Protein AF-A0A5J4PH07-F1 (afdb_monomer_lite)

pLDDT: mean 88.36, std 14.74, range [32.31, 97.88]

Structure (mmCIF, N/CA/C/O backbone):
data_AF-A0A5J4PH07-F1
#
_entry.id   AF-A0A5J4PH07-F1
#
loop_
_atom_site.group_PDB
_atom_site.id
_atom_site.type_symbol
_atom_site.label_atom_id
_atom_site.label_alt_id
_atom_site.label_comp_id
_atom_site.label_asym_id
_atom_site.label_entity_id
_atom_site.label_seq_id
_atom_site.pdbx_PDB_ins_code
_atom_site.Cartn_x
_atom_site.Cartn_y
_atom_site.Cartn_z
_atom_site.occupancy
_atom_site.B_iso_or_equiv
_atom_site.auth_seq_id
_atom_site.auth_comp_id
_atom_site.auth_asym_id
_atom_site.auth_atom_id
_atom_site.pdbx_PDB_model_num
ATOM 1 N N . MET A 1 1 ? 28.872 4.819 13.540 1.00 32.31 1 MET A N 1
ATOM 2 C CA . MET A 1 1 ? 29.079 4.292 12.175 1.00 32.31 1 MET A CA 1
ATOM 3 C C . MET A 1 1 ? 27.707 4.186 11.539 1.00 32.31 1 MET A C 1
ATOM 5 O O . MET A 1 1 ? 26.901 3.432 12.054 1.00 32.31 1 MET A O 1
ATOM 9 N N . LYS A 1 2 ? 27.391 5.019 10.538 1.00 33.03 2 LYS A N 1
ATOM 10 C CA . LYS A 1 2 ? 26.123 4.900 9.806 1.00 33.03 2 LYS A CA 1
ATOM 11 C C . LYS A 1 2 ? 26.240 3.667 8.920 1.00 33.03 2 LYS A C 1
ATOM 13 O O . LYS A 1 2 ? 27.103 3.648 8.042 1.00 33.03 2 LYS A O 1
ATOM 18 N N . GLU A 1 3 ? 25.444 2.644 9.201 1.00 32.31 3 GLU A N 1
ATOM 19 C CA . GLU A 1 3 ? 25.255 1.530 8.282 1.00 32.31 3 GLU A CA 1
ATOM 20 C C . GLU A 1 3 ? 24.843 2.128 6.936 1.00 32.31 3 GLU A C 1
ATOM 22 O O . GLU A 1 3 ? 23.857 2.858 6.832 1.00 32.31 3 GLU A O 1
ATOM 27 N N . LYS A 1 4 ? 25.665 1.904 5.908 1.00 34.88 4 LYS A N 1
ATOM 28 C CA . LYS A 1 4 ? 25.212 2.055 4.532 1.00 34.88 4 LYS A CA 1
ATOM 29 C C . LYS A 1 4 ? 24.172 0.958 4.348 1.00 34.88 4 LYS A C 1
ATOM 31 O O . LYS A 1 4 ? 24.545 -0.163 4.016 1.00 34.88 4 LYS A O 1
ATOM 36 N N . GLU A 1 5 ? 22.909 1.275 4.635 1.00 38.78 5 GLU A N 1
ATOM 37 C CA . GLU A 1 5 ? 21.765 0.511 4.147 1.00 38.78 5 GLU A CA 1
ATOM 38 C C . GLU A 1 5 ? 22.028 0.287 2.662 1.00 38.78 5 GLU A C 1
ATOM 40 O O . GLU A 1 5 ? 22.140 1.224 1.866 1.00 38.78 5 GLU A O 1
ATOM 45 N N . GLN A 1 6 ? 22.288 -0.967 2.330 1.00 35.84 6 GLN A N 1
ATOM 46 C CA . GLN A 1 6 ? 22.550 -1.408 0.984 1.00 35.84 6 GLN A CA 1
ATOM 47 C C . GLN A 1 6 ? 21.210 -1.284 0.257 1.00 35.84 6 GLN A C 1
ATOM 49 O O . GLN A 1 6 ? 20.404 -2.210 0.274 1.00 35.84 6 GLN A O 1
ATOM 54 N N . ASP A 1 7 ? 20.960 -0.093 -0.301 1.00 44.41 7 ASP A N 1
ATOM 55 C CA . ASP A 1 7 ? 19.845 0.262 -1.186 1.00 44.41 7 ASP A CA 1
ATOM 56 C C . ASP A 1 7 ? 19.956 -0.570 -2.468 1.00 44.41 7 ASP A C 1
ATOM 58 O O . ASP A 1 7 ? 20.240 -0.083 -3.563 1.00 44.41 7 ASP A O 1
ATOM 62 N N . SER A 1 8 ? 19.787 -1.883 -2.331 1.00 44.78 8 SER A N 1
ATOM 63 C CA . SER A 1 8 ? 19.437 -2.776 -3.425 1.00 44.78 8 SER A CA 1
ATOM 64 C C . SER A 1 8 ? 17.989 -2.459 -3.793 1.00 44.78 8 SER A C 1
ATOM 66 O O . SER A 1 8 ? 17.069 -3.221 -3.518 1.00 44.78 8 SER A O 1
ATOM 68 N N . GLY A 1 9 ? 17.794 -1.243 -4.321 1.00 58.78 9 GLY A N 1
ATOM 69 C CA . GLY A 1 9 ? 16.497 -0.652 -4.598 1.00 58.78 9 GLY A CA 1
ATOM 70 C C . GLY A 1 9 ? 15.619 -1.662 -5.315 1.00 58.78 9 GLY A C 1
ATOM 71 O O . GLY A 1 9 ? 16.003 -2.226 -6.342 1.00 58.78 9 GLY A O 1
ATOM 72 N N . ARG A 1 10 ? 14.462 -1.937 -4.725 1.00 85.44 10 ARG A N 1
ATOM 73 C CA . ARG A 1 10 ? 13.540 -2.949 -5.220 1.00 85.44 10 ARG A CA 1
ATOM 74 C C . ARG A 1 10 ? 12.904 -2.414 -6.504 1.00 85.44 10 ARG A C 1
ATOM 76 O O . ARG A 1 10 ? 12.361 -1.310 -6.524 1.00 85.44 10 ARG A O 1
ATOM 83 N N . TYR A 1 11 ? 13.017 -3.156 -7.599 1.00 93.50 11 TYR A N 1
ATOM 84 C CA . TYR A 1 11 ? 12.359 -2.813 -8.860 1.00 93.50 11 TYR A CA 1
ATOM 85 C C . TYR A 1 11 ? 11.126 -3.687 -9.038 1.00 93.50 11 TYR A C 1
ATOM 87 O O . TYR A 1 11 ? 11.141 -4.864 -8.683 1.00 93.50 11 TYR A O 1
ATOM 95 N N . VAL A 1 12 ? 10.083 -3.125 -9.639 1.00 94.62 12 VAL A N 1
ATOM 96 C CA . VAL A 1 12 ? 8.867 -3.854 -10.018 1.00 94.62 12 VAL A CA 1
ATOM 97 C C . VAL A 1 12 ? 8.445 -3.433 -11.417 1.00 94.62 12 VAL A C 1
ATOM 99 O O . VAL A 1 12 ? 8.562 -2.263 -11.785 1.00 94.62 12 VAL A O 1
ATOM 102 N N . ARG A 1 13 ? 7.962 -4.372 -12.227 1.00 95.56 13 ARG A N 1
ATOM 103 C CA . ARG A 1 13 ? 7.399 -4.075 -13.546 1.00 95.56 13 ARG A CA 1
ATOM 104 C C . ARG A 1 13 ? 5.891 -4.223 -13.485 1.00 95.56 13 ARG A C 1
ATOM 106 O O . ARG A 1 13 ? 5.394 -5.294 -13.160 1.00 95.56 13 ARG A O 1
ATOM 113 N N . ILE A 1 14 ? 5.178 -3.163 -13.832 1.00 96.06 14 ILE A N 1
ATOM 114 C CA . ILE A 1 14 ? 3.719 -3.115 -13.768 1.00 96.06 14 ILE A CA 1
ATOM 115 C C . ILE A 1 14 ? 3.217 -2.736 -15.158 1.00 96.06 14 ILE A C 1
ATOM 117 O O . ILE A 1 14 ? 3.553 -1.673 -15.688 1.00 96.06 14 ILE A O 1
ATOM 121 N N . GLY A 1 15 ? 2.494 -3.658 -15.789 1.00 95.25 15 GLY A N 1
ATOM 122 C CA . GLY A 1 15 ? 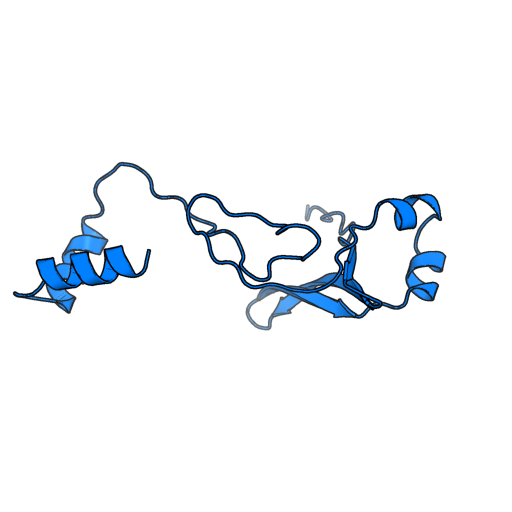2.187 -3.616 -17.211 1.00 95.25 15 GLY A CA 1
ATOM 123 C C . GLY A 1 15 ? 3.467 -3.509 -18.047 1.00 95.25 15 GLY A C 1
ATOM 124 O O . GLY A 1 15 ? 4.334 -4.391 -18.047 1.00 95.25 15 GLY A O 1
ATOM 125 N N . THR A 1 16 ? 3.603 -2.396 -18.763 1.00 94.19 16 THR A N 1
ATOM 126 C CA . THR A 1 16 ? 4.762 -2.099 -19.618 1.00 94.19 16 THR A CA 1
ATOM 127 C C . THR A 1 16 ? 5.830 -1.248 -18.936 1.00 94.19 16 THR A C 1
ATOM 129 O O . THR A 1 16 ? 6.900 -1.056 -19.511 1.00 94.19 16 THR A O 1
ATOM 132 N N . THR A 1 17 ? 5.570 -0.737 -17.733 1.00 96.12 17 THR A N 1
ATOM 133 C CA . THR A 1 17 ? 6.422 0.264 -17.084 1.00 96.12 17 THR A CA 1
ATOM 134 C C . THR A 1 17 ? 7.244 -0.371 -15.972 1.00 96.12 17 THR A C 1
ATOM 136 O O . THR A 1 17 ? 6.722 -1.073 -15.106 1.00 96.12 17 THR A O 1
ATOM 139 N N . LEU A 1 18 ? 8.552 -0.126 -15.995 1.00 95.94 18 LEU A N 1
ATOM 140 C CA . LEU A 1 18 ? 9.447 -0.459 -14.894 1.00 95.94 18 LEU A CA 1
ATOM 141 C C . LEU A 1 18 ? 9.390 0.665 -13.856 1.00 95.94 18 LEU A C 1
ATOM 143 O O . LEU A 1 18 ? 9.475 1.836 -14.214 1.00 95.94 18 LEU A O 1
ATOM 147 N N . TYR A 1 19 ? 9.295 0.311 -12.583 1.00 95.75 19 TYR A N 1
ATOM 148 C CA . TYR A 1 19 ? 9.362 1.238 -11.463 1.00 95.75 19 TYR A CA 1
ATOM 149 C C . TYR A 1 19 ? 10.538 0.875 -10.564 1.00 95.75 19 TYR A C 1
ATOM 151 O O . TYR A 1 19 ? 10.775 -0.301 -10.284 1.00 95.75 19 TYR A O 1
ATOM 159 N N . LYS A 1 20 ? 11.245 1.897 -10.083 1.00 94.38 20 LYS A N 1
ATOM 160 C CA . LYS A 1 20 ? 12.172 1.790 -8.960 1.00 94.38 20 LYS A CA 1
ATOM 161 C C . LYS A 1 20 ? 11.460 2.261 -7.699 1.00 94.38 20 LYS A C 1
ATOM 163 O O . LYS A 1 20 ? 10.893 3.356 -7.685 1.00 94.38 20 LYS A O 1
ATOM 168 N N . ILE A 1 21 ? 11.498 1.445 -6.657 1.00 92.69 21 ILE A N 1
ATOM 169 C CA . ILE A 1 21 ? 11.084 1.834 -5.315 1.00 92.69 21 ILE A CA 1
ATOM 170 C C . ILE A 1 21 ? 12.242 2.620 -4.693 1.00 92.69 21 ILE A C 1
ATOM 172 O O . ILE A 1 21 ? 13.357 2.108 -4.601 1.00 92.69 21 ILE A O 1
ATOM 176 N N . VAL A 1 22 ? 12.006 3.884 -4.339 1.00 92.56 22 VAL A N 1
ATOM 177 C CA . VAL A 1 22 ? 13.034 4.781 -3.792 1.00 92.56 22 VAL A CA 1
ATOM 178 C C . VAL A 1 22 ? 12.587 5.390 -2.469 1.00 92.56 22 VAL A C 1
ATOM 180 O O . VAL A 1 22 ? 11.446 5.832 -2.335 1.00 92.56 22 VAL A O 1
ATOM 183 N N . ARG A 1 23 ? 13.515 5.492 -1.513 1.00 92.19 23 ARG A N 1
ATOM 184 C CA . ARG A 1 23 ? 13.351 6.317 -0.310 1.00 92.19 23 ARG A CA 1
ATOM 185 C C . ARG A 1 23 ? 13.646 7.777 -0.649 1.00 92.19 23 ARG A C 1
ATOM 187 O O . ARG A 1 23 ? 14.800 8.193 -0.727 1.00 92.19 23 ARG A O 1
ATOM 194 N N . LYS A 1 24 ? 12.598 8.567 -0.875 1.00 91.69 24 LYS A N 1
ATOM 195 C CA . LYS A 1 24 ? 12.704 10.006 -1.127 1.00 91.69 24 LYS A CA 1
ATOM 196 C C . LYS A 1 24 ? 12.816 10.754 0.210 1.00 91.69 24 LYS A C 1
ATOM 198 O O . LYS A 1 24 ? 11.884 10.665 1.010 1.00 91.69 24 LYS A O 1
ATOM 203 N N . PRO A 1 25 ? 13.896 11.516 0.454 1.00 93.69 25 PRO A N 1
ATOM 204 C CA . PRO A 1 25 ? 14.021 12.316 1.667 1.00 93.69 25 PRO A CA 1
ATOM 205 C C . PRO A 1 25 ? 13.005 13.468 1.681 1.00 93.69 25 PRO A C 1
ATOM 207 O O . PRO A 1 25 ? 12.700 14.063 0.640 1.00 93.69 25 PRO A O 1
ATOM 210 N N . LEU A 1 26 ? 12.497 13.787 2.869 1.00 92.94 26 LEU A N 1
ATOM 211 C CA . LEU A 1 26 ? 11.602 14.907 3.146 1.00 92.94 26 LEU A CA 1
ATOM 212 C C . LEU A 1 26 ? 12.334 16.032 3.885 1.00 92.94 26 LEU A C 1
ATOM 214 O O . LEU A 1 26 ? 13.378 15.823 4.500 1.00 92.94 26 LEU A O 1
ATOM 218 N N . LEU A 1 27 ? 11.748 17.236 3.869 1.00 92.38 27 LEU A N 1
ATOM 219 C CA . LEU A 1 27 ? 12.280 18.380 4.620 1.00 92.38 27 LEU A CA 1
ATOM 220 C C . LEU A 1 27 ? 12.288 18.143 6.140 1.00 92.38 27 LEU A C 1
ATOM 222 O O . LEU A 1 27 ? 13.096 18.760 6.826 1.00 92.38 27 LEU A O 1
ATOM 226 N N . SER A 1 28 ? 11.428 17.256 6.661 1.00 91.81 28 SER A N 1
ATOM 227 C CA . SER A 1 28 ? 11.399 16.893 8.088 1.00 91.81 28 SER A CA 1
ATOM 228 C C . SER A 1 28 ? 12.654 16.147 8.554 1.00 91.81 28 SER A C 1
ATOM 230 O O . SER A 1 28 ? 12.872 16.026 9.754 1.00 91.81 28 SER A O 1
ATOM 232 N N . GLY A 1 29 ? 13.487 15.663 7.625 1.00 91.38 29 GLY A N 1
ATOM 233 C CA . GLY A 1 29 ? 14.608 14.766 7.909 1.00 91.38 29 GLY A CA 1
ATOM 234 C C . GLY A 1 29 ? 14.257 13.283 7.759 1.00 91.38 29 GLY A C 1
ATOM 235 O O . GLY A 1 29 ? 15.166 12.455 7.727 1.00 91.38 29 GLY A O 1
ATOM 236 N N . ASP A 1 30 ? 12.973 12.955 7.598 1.00 91.44 30 ASP A N 1
ATOM 237 C CA . ASP A 1 30 ? 12.504 11.591 7.340 1.00 91.44 30 ASP A CA 1
ATOM 238 C C . ASP A 1 30 ? 12.578 11.233 5.847 1.00 91.44 30 ASP A C 1
ATOM 240 O O . ASP A 1 30 ? 13.017 12.020 5.003 1.00 91.44 30 ASP A O 1
ATOM 244 N N . SER A 1 31 ? 12.120 10.031 5.492 1.00 91.06 31 SER A N 1
ATOM 245 C CA . SER A 1 31 ? 11.985 9.597 4.099 1.00 91.06 31 SER A CA 1
ATOM 246 C C . SER A 1 31 ? 10.657 8.890 3.862 1.00 91.06 31 SER A C 1
ATOM 248 O O . SER A 1 31 ? 10.113 8.262 4.767 1.00 91.06 31 SER A O 1
ATOM 250 N N . ILE A 1 32 ? 10.154 8.986 2.635 1.00 90.00 32 ILE A N 1
ATOM 251 C CA . ILE A 1 32 ? 8.977 8.250 2.170 1.00 90.00 32 ILE A CA 1
ATOM 252 C C . ILE A 1 32 ? 9.363 7.308 1.042 1.00 90.00 32 ILE A C 1
ATOM 254 O O . ILE A 1 32 ? 10.225 7.627 0.221 1.00 90.00 32 ILE A O 1
ATOM 258 N N . GLU A 1 33 ? 8.708 6.158 0.983 1.00 89.81 33 GLU A N 1
ATOM 259 C CA . GLU A 1 33 ? 8.858 5.242 -0.135 1.00 89.81 33 GLU A CA 1
ATOM 260 C C . GLU A 1 33 ? 7.969 5.691 -1.297 1.00 89.81 33 GLU A C 1
ATOM 262 O O . GLU A 1 33 ? 6.769 5.913 -1.137 1.00 89.81 33 GLU A O 1
ATOM 267 N N . VAL A 1 34 ? 8.561 5.869 -2.477 1.00 91.50 34 VAL A N 1
ATOM 268 C CA . VAL A 1 34 ? 7.832 6.244 -3.691 1.00 91.50 34 VAL A CA 1
ATOM 269 C C . VAL A 1 34 ? 8.259 5.379 -4.867 1.00 91.50 34 VAL A C 1
ATOM 271 O O . VAL A 1 34 ? 9.418 4.991 -4.999 1.00 91.50 34 VAL A O 1
ATOM 274 N N . ARG A 1 35 ? 7.306 5.096 -5.756 1.00 92.38 35 ARG A N 1
ATOM 275 C CA . ARG A 1 35 ? 7.536 4.350 -6.998 1.00 92.38 35 ARG A CA 1
ATOM 276 C C . ARG A 1 35 ? 7.800 5.348 -8.120 1.00 92.38 35 ARG A C 1
ATOM 278 O O . ARG A 1 35 ? 6.919 6.130 -8.470 1.00 92.38 35 ARG A O 1
ATOM 285 N N . VAL A 1 36 ? 9.002 5.328 -8.688 1.00 94.44 36 VAL A N 1
ATOM 286 C CA . VAL A 1 36 ? 9.403 6.232 -9.776 1.00 94.44 36 VAL A CA 1
ATOM 287 C C . VAL A 1 36 ? 9.565 5.424 -11.061 1.00 94.44 36 VAL A C 1
ATOM 289 O O . VAL A 1 36 ? 10.279 4.419 -11.033 1.00 94.44 36 VAL A O 1
ATOM 292 N N . PRO A 1 37 ? 8.933 5.824 -12.183 1.00 95.75 37 PRO A N 1
ATOM 293 C CA . PRO A 1 37 ? 9.186 5.198 -13.474 1.00 95.75 37 PRO A CA 1
ATOM 294 C C . PRO A 1 37 ? 10.684 5.175 -13.781 1.00 95.75 37 PRO A C 1
ATOM 296 O O . PRO A 1 37 ? 11.373 6.183 -13.625 1.00 95.75 37 PRO A O 1
ATOM 299 N N . TRP A 1 38 ? 11.191 4.025 -14.206 1.00 95.19 38 TRP A N 1
ATOM 300 C CA . TRP A 1 38 ? 12.611 3.798 -14.427 1.00 95.19 38 TRP A CA 1
ATOM 301 C C . TRP A 1 38 ? 12.883 3.329 -15.849 1.00 95.19 38 TRP A C 1
ATOM 303 O O . TRP A 1 38 ? 12.092 2.602 -16.452 1.00 95.19 38 TRP A O 1
ATOM 313 N N . ASN A 1 39 ? 14.030 3.734 -16.389 1.00 93.00 39 ASN A N 1
ATOM 314 C CA . ASN A 1 39 ? 14.443 3.332 -17.725 1.00 93.00 39 ASN A CA 1
ATOM 315 C C . ASN A 1 39 ? 15.073 1.927 -17.690 1.00 93.00 39 ASN A C 1
ATOM 317 O O . ASN A 1 39 ? 15.984 1.646 -16.908 1.00 93.00 39 ASN A O 1
ATOM 321 N N . TYR A 1 40 ? 14.591 1.044 -18.565 1.00 90.75 40 TYR A N 1
ATOM 322 C CA . TYR A 1 40 ? 15.069 -0.332 -18.687 1.00 90.75 40 TYR A CA 1
ATOM 323 C C . TYR A 1 40 ? 16.505 -0.441 -19.229 1.00 90.75 40 TYR A C 1
ATOM 325 O O . TYR A 1 40 ? 17.235 -1.364 -18.875 1.00 90.75 40 TYR A O 1
ATOM 333 N N . GLU A 1 41 ? 16.929 0.483 -20.089 1.00 90.94 41 GLU A N 1
ATOM 334 C CA . GLU A 1 41 ? 18.299 0.550 -20.607 1.00 90.94 41 GLU A CA 1
ATOM 335 C C . GLU A 1 41 ? 19.283 0.935 -19.506 1.00 90.94 41 GLU A C 1
ATOM 337 O O . GLU A 1 41 ? 20.314 0.283 -19.369 1.00 90.94 41 GLU A O 1
ATOM 342 N N . THR A 1 42 ? 18.931 1.915 -18.671 1.00 90.31 42 THR A N 1
ATOM 343 C CA . THR A 1 42 ? 19.723 2.285 -17.489 1.00 90.31 42 THR A CA 1
ATOM 344 C C . THR A 1 42 ? 19.818 1.113 -16.518 1.00 90.31 42 THR A C 1
ATOM 346 O O . THR A 1 42 ? 20.911 0.746 -16.105 1.00 90.31 42 THR A O 1
ATOM 349 N N . LEU A 1 43 ? 18.699 0.429 -16.247 1.00 91.00 43 LEU A N 1
ATOM 350 C CA . LEU A 1 43 ? 18.709 -0.783 -15.426 1.00 91.00 43 LEU A CA 1
ATOM 351 C C . LEU A 1 43 ? 19.678 -1.849 -15.975 1.00 91.00 43 LEU A C 1
ATOM 353 O O . LEU A 1 43 ? 20.423 -2.451 -15.209 1.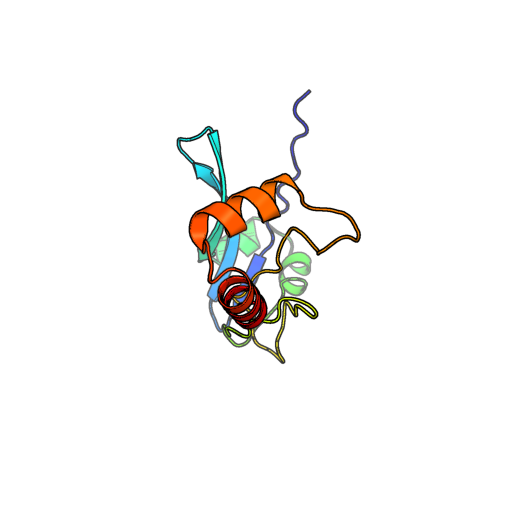00 91.00 43 LEU A O 1
ATOM 357 N N . ARG A 1 44 ? 19.682 -2.085 -17.294 1.00 89.94 44 ARG A N 1
ATOM 358 C CA . ARG A 1 44 ? 20.593 -3.040 -17.956 1.00 89.94 44 ARG A CA 1
ATOM 359 C C . ARG A 1 44 ? 22.068 -2.648 -17.867 1.00 89.94 44 ARG A C 1
ATOM 361 O O . ARG A 1 44 ? 22.912 -3.530 -17.973 1.00 89.94 44 ARG A O 1
ATOM 368 N N . GLN A 1 45 ? 22.369 -1.356 -17.778 1.00 90.31 45 GLN A N 1
ATOM 369 C CA . GLN A 1 45 ? 23.735 -0.856 -17.618 1.00 90.31 45 GLN A CA 1
ATOM 370 C C . GLN A 1 45 ? 24.201 -0.989 -16.164 1.00 90.31 45 GLN A C 1
ATOM 372 O O . GLN A 1 45 ? 25.355 -1.336 -15.928 1.00 90.31 45 GLN A O 1
ATOM 377 N N . ASP A 1 46 ? 23.290 -0.766 -15.215 1.00 89.19 46 ASP A N 1
ATOM 378 C CA . ASP A 1 46 ? 23.577 -0.783 -13.780 1.00 89.19 46 ASP A CA 1
ATOM 379 C C . ASP A 1 46 ? 23.608 -2.204 -13.185 1.00 89.19 46 ASP A C 1
ATOM 381 O O . ASP A 1 46 ? 24.284 -2.436 -12.181 1.00 89.19 46 ASP A O 1
ATOM 385 N N . HIS A 1 47 ? 22.880 -3.160 -13.779 1.00 87.44 47 HIS A N 1
ATOM 386 C CA . HIS A 1 47 ? 22.676 -4.511 -13.234 1.00 87.44 47 HIS A CA 1
ATOM 387 C C . HIS A 1 47 ? 22.972 -5.624 -14.244 1.00 87.44 47 HIS A C 1
ATOM 389 O O . HIS A 1 47 ? 22.936 -5.436 -15.459 1.00 87.44 47 HIS A O 1
ATOM 395 N N . SER A 1 48 ? 23.216 -6.837 -13.736 1.00 83.69 48 SER A N 1
ATOM 396 C CA . SER A 1 48 ? 23.395 -8.026 -14.577 1.00 83.69 48 SER A CA 1
ATOM 397 C C . SER A 1 48 ? 22.090 -8.441 -15.273 1.00 83.69 48 SER A C 1
ATOM 399 O O . SER A 1 48 ? 20.984 -8.103 -14.848 1.00 83.69 48 SER A O 1
ATOM 401 N N . LYS A 1 49 ? 22.195 -9.241 -16.342 1.00 81.81 49 LYS A N 1
ATOM 402 C CA . LYS A 1 49 ? 21.010 -9.805 -17.018 1.00 81.81 49 LYS A CA 1
ATOM 403 C C . LYS A 1 49 ? 20.161 -10.673 -16.085 1.00 81.81 49 LYS A C 1
ATOM 405 O O . LYS A 1 49 ? 18.937 -10.660 -16.205 1.00 81.81 49 LYS A O 1
ATOM 410 N N . ASP A 1 50 ? 20.800 -11.377 -15.156 1.00 85.69 50 ASP A N 1
ATOM 411 C CA . ASP A 1 50 ? 20.115 -12.262 -14.214 1.00 85.69 50 ASP A CA 1
ATOM 412 C C . ASP A 1 50 ? 19.245 -11.468 -13.236 1.00 85.69 50 ASP A C 1
ATOM 414 O O . ASP A 1 50 ? 18.126 -11.883 -12.942 1.00 85.69 50 ASP A O 1
ATOM 418 N N . PHE A 1 51 ? 19.689 -10.276 -12.825 1.00 87.88 51 PHE A N 1
ATOM 419 C CA . PHE A 1 51 ? 18.913 -9.378 -11.966 1.00 87.88 51 PHE A CA 1
ATOM 420 C C . PHE A 1 51 ? 17.549 -9.030 -12.573 1.00 87.88 51 PHE A C 1
ATOM 422 O O . PHE A 1 51 ? 16.516 -9.093 -11.915 1.00 87.88 51 PHE A O 1
ATOM 429 N N . ILE A 1 52 ? 17.525 -8.730 -13.871 1.00 86.12 52 ILE A N 1
ATOM 430 C CA . ILE A 1 52 ? 16.310 -8.331 -14.589 1.00 86.12 52 ILE A CA 1
ATOM 431 C C . ILE A 1 52 ? 15.253 -9.443 -14.579 1.00 86.12 52 ILE A C 1
ATOM 433 O O . ILE A 1 52 ? 14.052 -9.169 -14.568 1.00 86.12 52 ILE A O 1
ATOM 437 N N . SER A 1 53 ? 15.690 -10.703 -14.588 1.00 86.75 53 SER A N 1
ATOM 438 C CA . SER A 1 53 ? 14.787 -11.856 -14.565 1.00 86.75 53 SER A CA 1
ATOM 439 C C . SER A 1 53 ? 14.057 -12.020 -13.227 1.00 86.75 53 SER A C 1
ATOM 441 O O . SER A 1 53 ? 12.963 -12.579 -13.211 1.00 86.75 53 SER A O 1
ATOM 443 N N . GLN A 1 54 ? 14.630 -11.481 -12.146 1.00 89.81 54 GLN A N 1
ATOM 444 C CA . GLN A 1 54 ? 14.118 -11.565 -10.775 1.00 89.81 54 GLN A CA 1
ATOM 445 C C . GLN A 1 54 ? 13.113 -10.453 -10.439 1.00 89.81 54 GLN A C 1
ATOM 447 O O . GLN A 1 54 ? 12.473 -10.504 -9.393 1.00 89.81 54 GLN A O 1
ATOM 452 N N . ILE A 1 55 ? 12.961 -9.451 -11.311 1.00 91.88 55 ILE A N 1
ATOM 453 C CA . ILE A 1 55 ? 12.030 -8.338 -11.102 1.00 91.88 55 ILE A CA 1
ATOM 454 C C . ILE A 1 55 ? 10.592 -8.854 -11.153 1.00 91.88 55 ILE A C 1
ATOM 456 O O . ILE A 1 55 ? 10.177 -9.439 -12.159 1.00 91.88 55 ILE A O 1
ATOM 460 N N . GLU A 1 56 ? 9.832 -8.589 -10.088 1.00 92.69 56 GLU A N 1
ATOM 461 C CA . GLU A 1 56 ? 8.415 -8.945 -9.977 1.00 92.69 56 GLU A CA 1
ATOM 462 C C . GLU A 1 56 ? 7.593 -8.267 -11.084 1.00 92.69 56 GLU A C 1
ATOM 464 O O . GLU A 1 56 ? 7.847 -7.118 -11.469 1.00 92.69 56 GLU A O 1
ATOM 469 N N . LYS A 1 57 ? 6.622 -9.001 -11.636 1.00 94.94 57 LYS A N 1
ATOM 470 C CA . LYS A 1 57 ? 5.837 -8.591 -12.804 1.00 94.94 57 LYS A CA 1
ATOM 471 C C . LYS A 1 57 ? 4.361 -8.654 -12.465 1.00 94.94 57 LYS A C 1
ATOM 473 O O . LYS A 1 57 ? 3.860 -9.723 -12.138 1.00 94.94 57 LYS A O 1
ATOM 478 N N . PHE A 1 58 ? 3.692 -7.528 -12.641 1.00 96.75 58 PHE A N 1
ATOM 479 C CA . PHE A 1 58 ? 2.260 -7.389 -12.444 1.00 96.75 58 PHE A CA 1
ATOM 480 C C . PHE A 1 58 ? 1.615 -6.877 -13.732 1.00 96.75 58 PHE A C 1
ATOM 482 O O . PHE A 1 58 ? 2.236 -6.111 -14.472 1.00 96.75 58 PHE A O 1
ATOM 489 N N . ASP A 1 59 ? 0.374 -7.266 -13.998 1.00 97.56 59 ASP A N 1
ATOM 490 C CA . ASP A 1 59 ? -0.390 -6.793 -15.159 1.00 97.56 59 ASP A CA 1
ATOM 491 C C . ASP A 1 59 ? -0.897 -5.358 -14.957 1.00 97.56 59 ASP A C 1
ATOM 493 O O . ASP A 1 59 ? -1.054 -4.605 -15.918 1.00 97.56 59 ASP A O 1
ATOM 497 N N . GLY A 1 60 ? -1.083 -4.944 -13.702 1.00 96.44 60 GLY A N 1
ATOM 498 C CA . GLY A 1 60 ? -1.542 -3.610 -13.344 1.00 96.44 60 GLY A CA 1
ATOM 499 C C . GLY A 1 60 ? -1.609 -3.390 -11.837 1.00 96.44 60 GLY A C 1
ATOM 500 O O . GLY A 1 60 ? -1.059 -4.163 -11.050 1.00 96.44 60 GLY A O 1
ATOM 501 N N . PHE A 1 61 ? -2.306 -2.324 -11.454 1.00 96.50 61 PHE A N 1
ATOM 502 C CA . PHE A 1 61 ? -2.606 -1.987 -10.066 1.00 96.50 61 PHE A CA 1
ATOM 503 C C . PHE A 1 61 ? -4.031 -2.396 -9.696 1.00 96.50 61 PHE A C 1
ATOM 505 O O . PHE A 1 61 ? -4.938 -2.318 -10.525 1.00 96.50 61 PHE A O 1
ATOM 512 N N . CYS A 1 62 ? -4.233 -2.770 -8.440 1.00 96.31 62 CYS A N 1
ATOM 513 C CA . CYS A 1 62 ? -5.547 -2.934 -7.831 1.00 96.31 62 CYS A CA 1
ATOM 514 C C . CYS A 1 62 ? -5.552 -2.325 -6.426 1.00 96.31 62 CYS A C 1
ATOM 516 O O . CYS A 1 62 ? -4.492 -2.090 -5.849 1.00 96.31 62 CYS A O 1
ATOM 518 N N . SER A 1 63 ? -6.740 -2.095 -5.876 1.00 94.56 63 SER A N 1
ATOM 519 C CA . SER A 1 63 ? -6.909 -1.615 -4.505 1.00 94.56 63 SER A CA 1
ATOM 520 C C . SER A 1 63 ? -7.895 -2.525 -3.799 1.00 94.56 63 SER A C 1
ATOM 522 O O . SER A 1 63 ? -9.105 -2.324 -3.888 1.00 94.56 63 SER A O 1
ATOM 524 N N . VAL A 1 64 ? -7.368 -3.557 -3.146 1.00 94.19 64 VAL A N 1
ATOM 525 C CA . VAL A 1 64 ? -8.156 -4.509 -2.360 1.00 94.19 64 VAL A CA 1
ATOM 526 C C . VAL A 1 64 ? -7.716 -4.366 -0.905 1.00 94.19 64 VAL A C 1
ATOM 528 O O . VAL A 1 64 ? -6.688 -4.935 -0.530 1.00 94.19 64 VAL A O 1
ATOM 531 N N . PRO A 1 65 ? -8.416 -3.543 -0.106 1.00 90.81 65 PRO A N 1
ATOM 532 C CA . PRO A 1 65 ? -8.080 -3.373 1.298 1.00 90.81 65 PRO A CA 1
ATOM 533 C C . PRO A 1 65 ? -8.459 -4.628 2.087 1.00 90.81 65 PRO A C 1
ATOM 535 O O . PRO A 1 65 ? -9.589 -5.101 2.001 1.00 90.81 65 PRO A O 1
ATOM 538 N N . ASP A 1 66 ? -7.505 -5.152 2.853 1.00 89.94 66 ASP A N 1
ATOM 539 C CA . ASP A 1 66 ? -7.736 -6.174 3.874 1.00 89.94 66 ASP A CA 1
ATOM 540 C C . ASP A 1 66 ? -6.753 -5.920 5.023 1.00 89.94 66 ASP A C 1
ATOM 542 O O . ASP A 1 66 ? -5.535 -6.033 4.857 1.00 89.94 66 ASP A O 1
ATOM 546 N N 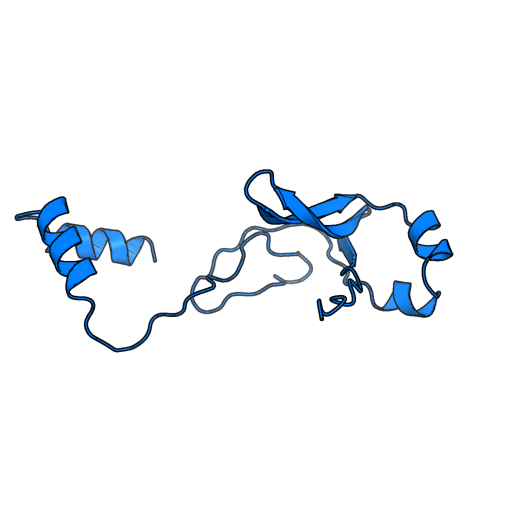. HIS A 1 67 ? -7.292 -5.502 6.167 1.00 86.44 67 HIS A N 1
ATOM 547 C CA . HIS A 1 67 ? -6.522 -5.107 7.346 1.00 86.44 67 HIS A CA 1
ATOM 548 C C . HIS A 1 67 ? -5.950 -6.308 8.107 1.00 86.44 67 HIS A C 1
ATOM 550 O O . HIS A 1 67 ? -4.972 -6.157 8.839 1.00 86.44 67 HIS A O 1
ATOM 556 N N . ILE A 1 68 ? -6.543 -7.493 7.932 1.00 84.94 68 ILE A N 1
ATOM 557 C CA . ILE A 1 68 ? -6.225 -8.701 8.701 1.00 84.94 68 ILE A CA 1
ATOM 558 C C . ILE A 1 68 ? -5.413 -9.673 7.845 1.00 84.94 68 ILE A C 1
ATOM 560 O O . ILE A 1 68 ? -4.381 -10.178 8.280 1.00 84.94 68 ILE A O 1
ATOM 564 N N . ASN A 1 69 ? -5.852 -9.914 6.611 1.00 89.00 69 ASN A N 1
ATOM 565 C CA . ASN A 1 69 ? -5.249 -10.863 5.677 1.00 89.00 69 ASN A CA 1
ATOM 566 C C . ASN A 1 69 ? -4.690 -10.136 4.455 1.00 89.00 69 ASN A C 1
ATOM 568 O O . ASN A 1 69 ? -4.973 -10.500 3.311 1.00 89.00 69 ASN A O 1
ATOM 572 N N . TYR A 1 70 ? -3.889 -9.100 4.709 1.00 91.25 70 TYR A N 1
ATOM 573 C CA . TYR A 1 70 ? -3.250 -8.321 3.658 1.00 91.25 70 TYR A CA 1
ATOM 574 C C . TYR A 1 70 ? -2.558 -9.213 2.620 1.00 91.25 70 TYR A C 1
ATOM 576 O O . TYR A 1 70 ? -1.748 -10.085 2.946 1.00 91.25 70 TYR A O 1
ATOM 584 N N . GLN A 1 71 ? -2.827 -8.926 1.348 1.00 92.81 71 GLN A N 1
ATOM 585 C CA . GLN A 1 71 ? -2.157 -9.550 0.217 1.00 92.81 71 GLN A CA 1
ATOM 586 C C . GLN A 1 71 ? -1.493 -8.486 -0.649 1.00 92.81 71 GLN A C 1
ATOM 588 O O . GLN A 1 71 ? -2.149 -7.582 -1.172 1.00 92.81 71 GLN A O 1
ATOM 593 N N . HIS A 1 72 ? -0.183 -8.642 -0.838 1.00 91.00 72 HIS A N 1
ATOM 594 C CA . HIS A 1 72 ? 0.614 -7.770 -1.699 1.00 91.00 72 HIS A CA 1
ATOM 595 C C . HIS A 1 72 ? 0.246 -7.908 -3.183 1.00 91.00 72 HIS A C 1
ATOM 597 O O . HIS A 1 72 ? 0.282 -6.940 -3.940 1.00 91.00 72 HIS A O 1
ATOM 603 N N . CYS A 1 73 ? -0.133 -9.118 -3.595 1.00 94.12 73 CYS A N 1
ATOM 604 C CA . CYS A 1 73 ? -0.523 -9.441 -4.958 1.00 94.12 73 CYS A CA 1
ATOM 605 C C . CYS A 1 73 ? -1.924 -10.053 -4.961 1.00 94.12 73 CYS A C 1
ATOM 607 O O . CYS A 1 73 ? -2.170 -11.014 -4.234 1.00 94.12 73 CYS A O 1
ATOM 609 N N . ILE A 1 74 ? -2.814 -9.526 -5.802 1.00 95.50 74 ILE A N 1
ATOM 610 C CA . ILE A 1 74 ? -4.152 -10.075 -6.036 1.00 95.50 74 ILE A CA 1
ATOM 611 C C . ILE A 1 74 ? -4.182 -10.638 -7.458 1.00 95.50 74 ILE A C 1
ATOM 613 O O . ILE A 1 74 ? -4.262 -9.899 -8.442 1.00 95.50 74 ILE A O 1
ATOM 617 N N . GLY A 1 75 ? -4.072 -11.962 -7.581 1.00 95.19 75 GLY A N 1
ATOM 618 C CA . GLY A 1 75 ? -3.920 -12.623 -8.878 1.00 95.19 75 GLY A CA 1
ATOM 619 C C . GLY A 1 75 ? -2.602 -12.233 -9.554 1.00 95.19 75 GLY A C 1
ATOM 620 O O . GLY A 1 75 ? -1.542 -12.689 -9.139 1.00 95.19 75 GLY A O 1
ATOM 621 N N . THR A 1 76 ? -2.670 -11.402 -10.597 1.00 96.00 76 THR A N 1
ATOM 622 C CA . THR A 1 76 ? -1.503 -10.842 -11.307 1.00 96.00 76 THR A CA 1
ATOM 623 C C . THR A 1 76 ? -1.341 -9.333 -11.099 1.00 96.00 76 THR A C 1
ATOM 625 O O . THR A 1 76 ? -0.511 -8.706 -11.755 1.00 96.00 76 THR A O 1
ATOM 628 N N . PHE A 1 77 ? -2.119 -8.721 -10.204 1.00 97.12 77 PHE A N 1
ATOM 629 C CA . PHE A 1 77 ? -2.123 -7.278 -9.965 1.00 97.12 77 PHE A CA 1
ATOM 630 C C . PHE A 1 77 ? -1.408 -6.930 -8.661 1.00 97.12 77 PHE A C 1
ATOM 632 O O . PHE A 1 77 ? -1.564 -7.613 -7.649 1.00 97.12 77 PHE A O 1
ATOM 639 N N . LEU A 1 78 ? -0.657 -5.828 -8.676 1.00 95.69 78 LEU A N 1
ATOM 640 C CA . LEU A 1 78 ? -0.042 -5.273 -7.475 1.00 95.69 78 LEU A CA 1
ATOM 641 C C . LEU A 1 78 ? -1.106 -4.541 -6.657 1.00 95.69 78 LEU A C 1
ATOM 643 O O . LEU A 1 78 ? -1.786 -3.655 -7.186 1.00 95.69 78 LEU A O 1
ATOM 647 N N . ASN A 1 79 ? -1.236 -4.880 -5.379 1.00 95.50 79 ASN A N 1
ATOM 648 C CA . ASN A 1 79 ? -2.124 -4.164 -4.476 1.00 95.50 79 ASN A CA 1
ATOM 649 C C . ASN A 1 79 ? -1.497 -2.819 -4.080 1.00 95.50 79 ASN A C 1
ATOM 651 O O . ASN A 1 79 ? -0.345 -2.758 -3.657 1.00 95.50 79 ASN A O 1
ATOM 655 N N . GLN A 1 80 ? -2.248 -1.735 -4.251 1.00 92.44 80 GLN A N 1
ATOM 656 C CA . GLN A 1 80 ? -1.863 -0.391 -3.815 1.00 92.44 80 GLN A CA 1
ATOM 657 C C . GLN A 1 80 ? -2.187 -0.151 -2.345 1.00 92.44 80 GLN A C 1
ATOM 659 O O . GLN A 1 80 ? -1.673 0.803 -1.763 1.00 92.44 80 GLN A O 1
ATOM 664 N N . TYR A 1 81 ? -3.052 -0.985 -1.767 1.00 92.38 81 TYR A N 1
ATOM 665 C CA . TYR A 1 81 ? -3.229 -1.026 -0.330 1.00 92.38 81 TYR A CA 1
ATOM 666 C C . TYR A 1 81 ? -1.934 -1.538 0.321 1.00 92.38 81 TYR A C 1
ATOM 668 O O . TYR A 1 81 ? -1.261 -2.416 -0.222 1.00 92.38 81 TYR A O 1
ATOM 676 N N . GLU A 1 82 ? -1.580 -0.974 1.470 1.00 87.69 82 GLU A N 1
ATOM 677 C CA . GLU A 1 82 ? -0.390 -1.343 2.235 1.00 87.69 82 GLU A CA 1
ATOM 678 C C . GLU A 1 82 ? -0.833 -1.931 3.572 1.00 87.69 82 GLU A C 1
ATOM 680 O O . GLU A 1 82 ? -1.821 -1.483 4.154 1.00 87.69 82 GLU A O 1
ATOM 685 N N . ALA A 1 83 ? -0.101 -2.929 4.063 1.00 86.25 83 ALA A N 1
ATOM 686 C CA . ALA A 1 83 ? -0.396 -3.524 5.358 1.00 86.25 83 ALA A CA 1
ATOM 687 C C . ALA A 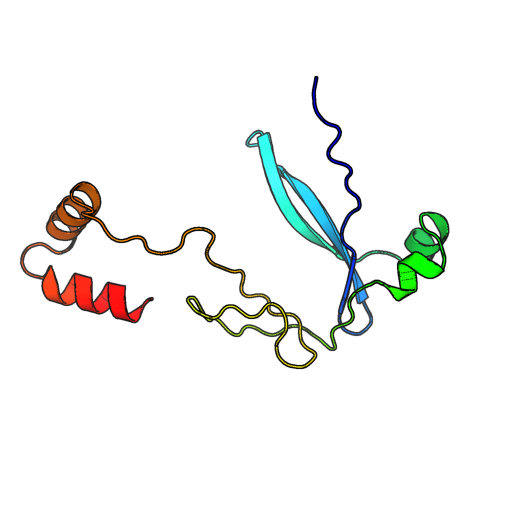1 83 ? -0.337 -2.473 6.476 1.00 86.25 83 ALA A C 1
ATOM 689 O O . ALA A 1 83 ? 0.552 -1.614 6.503 1.00 86.25 83 ALA A O 1
ATOM 690 N N . ILE A 1 84 ? -1.242 -2.586 7.447 1.00 86.44 84 ILE A N 1
ATOM 691 C CA . ILE A 1 84 ? -1.170 -1.784 8.667 1.00 86.44 84 ILE A CA 1
ATOM 692 C C . ILE A 1 84 ? 0.082 -2.212 9.443 1.00 86.44 84 ILE A C 1
ATOM 694 O O . ILE A 1 84 ? 0.262 -3.386 9.761 1.00 86.44 84 ILE A O 1
ATOM 698 N N . ALA A 1 85 ? 0.955 -1.253 9.760 1.00 85.12 85 ALA A N 1
ATOM 699 C CA . ALA A 1 85 ? 2.222 -1.523 10.447 1.00 85.12 85 ALA A CA 1
ATOM 700 C C . ALA A 1 85 ? 2.045 -2.034 11.890 1.00 85.12 85 ALA A C 1
ATOM 702 O O . ALA A 1 85 ? 2.952 -2.652 12.446 1.00 85.12 85 ALA A O 1
ATOM 703 N N . TYR A 1 86 ? 0.888 -1.762 12.493 1.00 84.50 86 TYR A N 1
ATOM 704 C CA . TYR A 1 86 ? 0.554 -2.114 13.867 1.00 84.50 86 TYR A CA 1
ATOM 705 C C . TYR A 1 86 ? -0.619 -3.088 13.882 1.00 84.50 86 TYR A C 1
ATOM 707 O O . TYR A 1 86 ? -1.710 -2.764 13.417 1.00 84.50 86 TYR A O 1
ATOM 715 N N . LEU A 1 87 ? -0.390 -4.274 14.438 1.00 82.12 87 LEU A N 1
ATOM 716 C CA . LEU A 1 87 ? -1.438 -5.265 14.645 1.00 82.12 87 LEU A CA 1
ATOM 717 C C . LEU A 1 87 ? -2.056 -5.089 16.038 1.00 82.12 87 LEU A C 1
ATOM 719 O O . LEU A 1 87 ? -1.334 -4.724 16.972 1.00 82.12 87 LEU A O 1
ATOM 723 N N . PRO A 1 88 ? -3.363 -5.360 16.202 1.00 84.62 88 PRO A N 1
ATOM 724 C CA . PRO A 1 88 ? -3.987 -5.371 17.516 1.00 84.62 88 PRO A CA 1
ATOM 725 C C . PRO A 1 88 ? -3.269 -6.344 18.455 1.00 84.62 88 PRO A C 1
ATOM 727 O O . PRO A 1 88 ? -2.901 -7.453 18.066 1.00 84.62 88 PRO A O 1
ATOM 730 N N . SER A 1 89 ? -3.095 -5.933 19.706 1.00 86.81 89 SER A N 1
ATOM 731 C CA . SER A 1 89 ? -2.541 -6.762 20.774 1.00 86.81 89 SER A CA 1
ATOM 732 C C . SER A 1 89 ? -3.502 -6.784 21.952 1.00 86.81 89 SER A C 1
ATOM 734 O O . SER A 1 89 ? -4.094 -5.752 22.269 1.00 86.81 89 SER A O 1
ATOM 736 N N . GLU A 1 90 ? -3.622 -7.927 22.627 1.00 91.31 90 GLU A N 1
ATOM 737 C CA . GLU A 1 90 ? -4.402 -8.013 23.862 1.00 91.31 90 GLU A CA 1
ATOM 738 C C . GLU A 1 90 ? -3.859 -7.046 24.922 1.00 91.31 90 GLU A C 1
ATOM 740 O O . GLU A 1 90 ? -2.647 -6.925 25.122 1.00 91.31 90 GLU A O 1
ATOM 745 N N . GLY A 1 91 ? -4.762 -6.356 25.614 1.00 93.12 91 GLY A N 1
ATOM 746 C CA . GLY A 1 91 ? -4.412 -5.414 26.669 1.00 93.12 91 GLY A CA 1
ATOM 747 C C . GLY A 1 91 ? -5.467 -4.334 26.866 1.00 93.12 91 GLY A C 1
ATOM 748 O O . GLY A 1 91 ? -6.430 -4.227 26.110 1.00 93.12 91 GLY A O 1
ATOM 749 N N . ASN A 1 92 ? -5.262 -3.516 27.897 1.00 93.31 92 ASN A N 1
ATOM 750 C CA . ASN A 1 92 ? -6.098 -2.348 28.152 1.00 93.31 92 ASN A CA 1
ATOM 751 C C . ASN A 1 92 ? -5.539 -1.133 27.406 1.00 93.31 92 ASN A C 1
ATOM 753 O O . ASN A 1 92 ? -4.328 -0.908 27.393 1.00 93.31 92 ASN A O 1
ATOM 757 N N . CYS A 1 93 ? -6.424 -0.296 26.872 1.00 93.88 93 CYS A N 1
ATOM 758 C CA . CYS A 1 93 ? -6.085 0.963 26.211 1.00 93.88 93 CYS A CA 1
ATOM 759 C C . CYS A 1 93 ? -6.712 2.170 26.946 1.00 93.88 93 CYS A C 1
ATOM 761 O O . CYS A 1 93 ? -7.483 2.917 26.347 1.00 93.88 93 CYS A O 1
ATOM 763 N N . PRO A 1 94 ? -6.402 2.394 28.243 1.00 95.88 94 PRO A N 1
ATOM 764 C CA . PRO A 1 94 ? -7.130 3.349 29.087 1.00 95.88 94 PRO A CA 1
ATOM 765 C C . PRO A 1 94 ? -7.119 4.776 28.526 1.00 95.88 94 PRO A C 1
ATOM 767 O O . PRO A 1 94 ? -8.164 5.405 28.456 1.00 95.88 94 PRO A O 1
ATOM 770 N N . VAL A 1 95 ? -5.973 5.248 28.021 1.00 96.81 95 VAL A N 1
ATOM 771 C CA . VAL A 1 95 ? -5.851 6.588 27.414 1.00 96.81 95 VAL A CA 1
ATOM 772 C C . VAL A 1 95 ? -6.704 6.719 26.148 1.00 96.81 95 VAL A C 1
ATOM 774 O O . VAL A 1 95 ? -7.283 7.769 25.887 1.00 96.81 95 VAL A O 1
ATOM 777 N N . THR A 1 96 ? -6.794 5.653 25.350 1.00 95.00 96 THR A N 1
ATOM 778 C CA . THR A 1 96 ? -7.646 5.633 24.157 1.00 95.00 96 THR A CA 1
ATOM 779 C C . THR A 1 96 ? -9.116 5.647 24.554 1.00 95.00 96 THR A C 1
ATOM 781 O O . THR A 1 96 ? -9.872 6.431 23.998 1.00 95.00 96 THR A O 1
ATOM 784 N N . MET A 1 97 ? -9.511 4.844 25.544 1.00 96.06 97 MET A N 1
ATOM 785 C CA . MET A 1 97 ? -10.890 4.807 26.033 1.00 96.06 97 MET A CA 1
ATOM 786 C C . MET A 1 97 ? -11.324 6.137 26.651 1.00 96.06 97 MET A C 1
ATOM 788 O O . MET A 1 97 ? -12.377 6.636 26.277 1.00 96.06 97 MET A O 1
ATOM 792 N N . GLU A 1 98 ? -10.493 6.768 27.487 1.00 97.44 98 GLU A N 1
ATOM 793 C CA . GLU A 1 98 ? -10.758 8.110 28.033 1.00 97.44 98 GLU A CA 1
ATOM 794 C C . GLU A 1 98 ? -10.955 9.149 26.917 1.00 97.44 98 GLU A C 1
ATOM 796 O O . GLU A 1 98 ? -11.847 9.997 26.984 1.00 97.44 98 GLU A O 1
ATOM 801 N N . PHE A 1 99 ? -10.147 9.076 25.855 1.00 97.81 99 PHE A N 1
ATOM 802 C CA . PHE A 1 99 ? -10.293 9.956 24.698 1.00 97.81 99 PHE A CA 1
ATOM 803 C C . PHE A 1 99 ? -11.607 9.714 23.941 1.00 97.81 99 PHE A C 1
ATOM 805 O O . PHE A 1 99 ? -12.275 10.673 23.551 1.00 97.81 99 PHE A O 1
ATOM 812 N N . LEU A 1 100 ? -12.002 8.454 23.747 1.00 97.06 100 LEU A N 1
ATOM 813 C CA . LEU A 1 100 ? -13.257 8.099 23.081 1.00 97.06 100 LEU A CA 1
ATOM 814 C C . LEU A 1 100 ? -14.481 8.477 23.926 1.00 97.06 100 LEU A C 1
ATOM 816 O O . LEU A 1 100 ? -15.447 9.004 23.381 1.00 97.06 100 LEU A O 1
ATOM 820 N N . GLU A 1 101 ? -14.421 8.287 25.244 1.00 97.38 101 GLU A N 1
ATOM 821 C CA . GLU A 1 101 ? -15.432 8.757 26.199 1.00 97.38 101 GLU A CA 1
ATOM 822 C C . GLU A 1 101 ? -15.599 10.273 26.129 1.00 97.38 101 GLU A C 1
ATOM 824 O O . GLU A 1 101 ? -16.721 10.773 26.097 1.00 97.38 101 GLU A O 1
ATOM 829 N N . HIS A 1 102 ? -14.497 11.017 26.031 1.00 97.56 102 HIS A N 1
ATOM 830 C CA . HIS A 1 102 ? -14.550 12.462 25.847 1.00 97.56 102 HIS A CA 1
ATOM 831 C C . HIS A 1 102 ? -15.151 12.867 24.490 1.00 97.56 102 HIS A C 1
ATOM 833 O O . HIS A 1 102 ? -15.917 13.828 24.424 1.00 97.56 102 HIS A O 1
ATOM 839 N N . LEU A 1 103 ? -14.811 12.150 23.411 1.00 97.56 103 LEU A N 1
ATOM 840 C CA . LEU A 1 103 ? -15.250 12.467 22.049 1.00 97.56 103 LEU A CA 1
ATOM 841 C C . LEU A 1 103 ? -16.738 12.170 21.823 1.00 97.56 103 LEU A C 1
ATOM 843 O O . LEU A 1 103 ? -17.439 12.977 21.215 1.00 97.56 103 LEU A O 1
ATOM 847 N N . PHE A 1 104 ? -17.205 11.010 22.286 1.00 97.44 104 PHE A N 1
ATOM 848 C CA . PHE A 1 104 ? -18.564 10.523 22.045 1.00 97.44 104 PHE A CA 1
ATOM 849 C C . PHE A 1 104 ? -19.521 10.785 23.216 1.00 97.44 104 PHE A C 1
ATOM 851 O O . PHE A 1 104 ? -20.737 10.770 23.022 1.00 97.44 104 PHE A O 1
ATOM 858 N N . GLY A 1 105 ? -19.012 11.050 24.423 1.00 96.62 105 GLY A N 1
ATOM 859 C CA . GLY A 1 105 ? -19.825 11.305 25.611 1.00 96.62 105 GLY A CA 1
ATOM 860 C C . GLY A 1 105 ? -20.801 10.163 25.896 1.00 96.62 105 GLY A C 1
ATOM 861 O O . GLY A 1 105 ? -20.424 8.993 25.938 1.00 96.62 105 GLY A O 1
ATOM 862 N N . GLU A 1 106 ? -22.085 10.500 26.037 1.00 97.50 106 GLU A N 1
ATOM 863 C CA . GLU A 1 106 ? -23.169 9.527 26.255 1.00 97.50 106 GLU A CA 1
ATOM 864 C C . GLU A 1 106 ? -23.335 8.523 25.097 1.00 97.50 106 GLU A C 1
ATOM 866 O O . GLU A 1 106 ? -23.979 7.491 25.263 1.00 97.50 106 GLU A O 1
ATOM 871 N N . GLN A 1 107 ? -22.755 8.802 23.925 1.00 97.75 107 GLN A N 1
ATOM 872 C CA . GLN A 1 107 ? -22.851 7.976 22.720 1.00 97.75 107 GLN A CA 1
ATOM 873 C C . GLN A 1 107 ? -21.644 7.046 22.522 1.00 97.75 107 GLN A C 1
ATOM 875 O O . GLN A 1 107 ? -21.432 6.572 21.405 1.00 97.75 107 GLN A O 1
ATOM 880 N N . LEU A 1 108 ? -20.849 6.785 23.569 1.00 97.88 108 LEU A N 1
ATOM 881 C CA . LEU A 1 108 ? -19.632 5.967 23.482 1.00 97.88 108 LEU A CA 1
ATOM 882 C C . LEU A 1 108 ? -19.851 4.642 22.744 1.00 97.88 108 LEU A C 1
ATOM 884 O O . LEU A 1 108 ? -19.068 4.315 21.861 1.00 97.88 108 LEU A O 1
ATOM 888 N N . GLU A 1 109 ? -20.914 3.908 23.070 1.00 97.00 109 GLU A N 1
ATOM 889 C CA . GLU A 1 109 ? -21.211 2.607 22.456 1.00 97.00 109 GLU A CA 1
ATOM 890 C C . GLU A 1 109 ? -21.392 2.719 20.933 1.00 97.00 109 GLU A C 1
ATOM 892 O O . GLU A 1 109 ? -20.722 2.018 20.181 1.00 97.00 109 GLU A O 1
ATOM 897 N N . MET A 1 110 ? -22.178 3.695 20.462 1.00 97.31 110 MET A N 1
ATOM 898 C CA . MET A 1 110 ? -22.332 3.960 19.024 1.00 97.31 110 MET A CA 1
ATOM 899 C C . MET A 1 110 ? -21.019 4.409 18.370 1.00 97.31 110 MET A C 1
ATOM 901 O O . MET A 1 110 ? -20.771 4.114 17.201 1.00 97.31 110 MET A O 1
ATOM 905 N N . GLY A 1 111 ? -20.173 5.130 19.110 1.00 96.81 111 GLY A N 1
ATOM 906 C CA . GLY A 1 111 ? -18.839 5.514 18.660 1.00 96.81 111 GLY A CA 1
ATOM 907 C C . GLY A 1 111 ? -17.906 4.317 18.485 1.00 96.81 111 GLY A C 1
ATOM 908 O O . GLY A 1 111 ? -17.189 4.239 17.488 1.00 96.81 111 GLY A O 1
ATOM 909 N N . LEU A 1 112 ? -17.943 3.365 19.419 1.00 96.12 112 LEU A N 1
ATOM 910 C CA . LEU A 1 112 ? -17.185 2.117 19.340 1.00 96.12 112 LEU A CA 1
ATOM 911 C C . LEU A 1 112 ? -17.670 1.248 18.178 1.00 96.12 112 LEU A C 1
ATOM 913 O O . LEU A 1 112 ? -16.840 0.805 17.388 1.00 96.12 112 LEU A O 1
ATOM 917 N N . ASP A 1 113 ? -18.985 1.088 18.013 1.00 96.19 113 ASP A N 1
ATOM 918 C CA . ASP A 1 113 ? -19.574 0.371 16.876 1.00 96.19 113 ASP A CA 1
ATOM 919 C C . ASP A 1 113 ? -19.141 0.994 15.544 1.00 96.19 113 ASP A C 1
ATOM 921 O O . ASP A 1 113 ? -18.731 0.297 14.614 1.00 96.19 113 ASP A O 1
ATOM 925 N N . TYR A 1 114 ? -19.177 2.327 15.454 1.00 94.88 114 TYR A N 1
ATOM 926 C CA . TYR A 1 114 ? -18.722 3.048 14.271 1.00 94.88 114 TYR A CA 1
ATOM 927 C C . TYR A 1 114 ? -17.241 2.787 13.971 1.00 94.88 114 TYR A C 1
ATOM 929 O O . TYR A 1 114 ? -16.894 2.488 12.831 1.00 94.88 114 TYR A O 1
ATOM 937 N N . LEU A 1 115 ? -16.364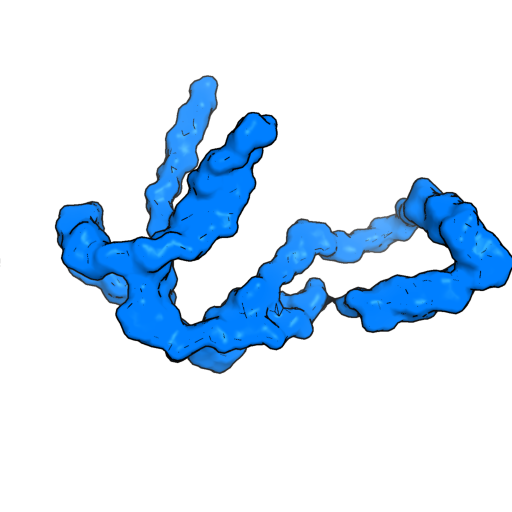 2.864 14.977 1.00 92.38 115 LEU A N 1
ATOM 938 C CA . LEU A 1 115 ? -14.933 2.597 14.807 1.00 92.38 115 LEU A CA 1
ATOM 939 C C . LEU A 1 115 ? -14.656 1.143 14.422 1.00 92.38 115 LEU A C 1
ATOM 941 O O . LEU A 1 115 ? -13.784 0.896 13.592 1.00 92.38 115 LEU A O 1
ATOM 945 N N . GLN A 1 116 ? -15.411 0.196 14.977 1.00 89.12 116 GLN A N 1
ATOM 946 C CA . GLN A 1 116 ? -15.309 -1.213 14.618 1.00 89.12 116 GLN A CA 1
ATOM 947 C C . GLN A 1 116 ? -15.703 -1.456 13.157 1.00 89.12 116 GLN A C 1
ATOM 949 O O . GLN A 1 116 ? -15.054 -2.250 12.490 1.00 89.12 116 GLN A O 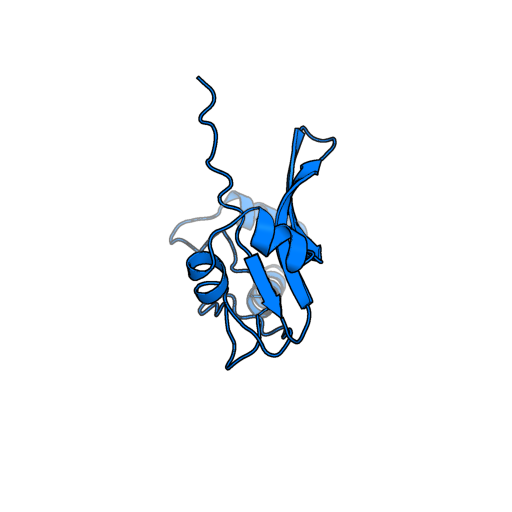1
ATOM 954 N N . LEU A 1 117 ? -16.723 -0.767 12.635 1.00 89.25 117 LEU A N 1
ATOM 955 C CA . LEU A 1 117 ? -17.133 -0.882 11.227 1.00 89.25 117 LEU A CA 1
ATOM 956 C C . LEU A 1 117 ? -16.107 -0.314 10.236 1.00 89.25 117 LEU A C 1
ATOM 958 O O . LEU A 1 117 ? -16.137 -0.670 9.058 1.00 89.25 117 LEU A O 1
ATOM 962 N N . LEU A 1 118 ? -15.242 0.600 10.683 1.00 84.44 118 LEU A N 1
ATOM 963 C CA . LEU A 1 118 ? -14.158 1.152 9.866 1.00 84.44 118 LEU A CA 1
ATOM 964 C C . LEU A 1 118 ? -12.923 0.243 9.812 1.00 84.44 118 LEU A C 1
ATOM 966 O O . LEU A 1 118 ? -12.031 0.495 8.995 1.00 84.44 118 LEU A O 1
ATOM 970 N N . TYR A 1 119 ? -12.851 -0.752 10.697 1.00 79.50 119 TYR A N 1
ATOM 971 C CA . TYR A 1 119 ? -11.746 -1.696 10.799 1.00 79.50 119 TYR A CA 1
ATOM 972 C C . TYR A 1 119 ? -11.993 -2.936 9.939 1.00 79.50 119 TYR A C 1
ATOM 974 O O . TYR A 1 119 ? -11.040 -3.309 9.219 1.00 79.50 119 TYR A O 1
#

Radius of gyration: 20.85 Å; chains: 1; bounding box: 52×31×50 Å

Foldseek 3Di:
DDPPPPPPFAWAAEANWIWTFDFDADPVRHTDTDTDTDDPVVVVVVDPPVVVVPHHYAPHEDADDDAPDDDCDDPRHGHPDDHDPDDDDDDDDVVVLVVLCVVQPVNSVVSVVVVVVVD

Organism: NCBI:txid433724

Sequence (119 aa):
MKEKEQDSGRYVRIGTTLYKIVRKPLLSGDSIEVRVPWNYETLRQDHSKDFISQIEKFDGFCSVPDHINYQHCIGTFLNQYEAIAYLPSEGNCPVTMEFLEHLFGEQLEMGLDYLQLLY

Secondary structure (DSSP, 8-state):
--------PPEEEETTEEEEEEEEE-TTS-EEEEEEEE-HHHHHHHS-HHHHHTSEEESEEE----SSS--SEETTEEE-----SS---SS--HHHHHHHHHHHGGGHHHHHHHHHHT-